Protein AF-A0A2V6WRU2-F1 (afdb_monomer_lite)

Secondary structure (DSSP, 8-state):
--SGGGHHHHHHHIIIIIHHHHHHS-TTPPPB-SSHHHHHHHHHHH-PPPBPHHHHHHHHHT-

Foldseek 3Di:
DCDPVCPVVVLVVCLVPVQVVLQPDDPPDAAEDQDPSSQVSNCVRNVDGHYYVVVVVVVVVVD

Radius of gyration: 12.8 Å; chains: 1; bounding box: 22×23×37 Å

Sequence (63 aa):
GFEREHYDVSVALGNRRLAPAVKAAPAETEIVAPGISCRQQIQHLAGRRAKHPAEVLREALSR

pLDDT: mean 92.37, std 8.08, range [61.56, 97.88]

Structure (mmCIF, N/CA/C/O backbone):
data_AF-A0A2V6WRU2-F1
#
_entry.id   AF-A0A2V6WRU2-F1
#
loop_
_atom_site.group_PDB
_atom_site.id
_atom_site.type_symbol
_atom_site.label_atom_id
_atom_site.label_alt_id
_atom_site.label_comp_id
_atom_site.label_asym_id
_atom_site.label_entity_id
_atom_site.label_seq_id
_atom_site.pdbx_PDB_ins_code
_atom_site.Cartn_x
_atom_site.Cartn_y
_atom_site.Cartn_z
_atom_site.occupancy
_atom_site.B_iso_or_equiv
_atom_site.auth_seq_id
_atom_site.auth_comp_id
_atom_site.auth_asym_id
_atom_s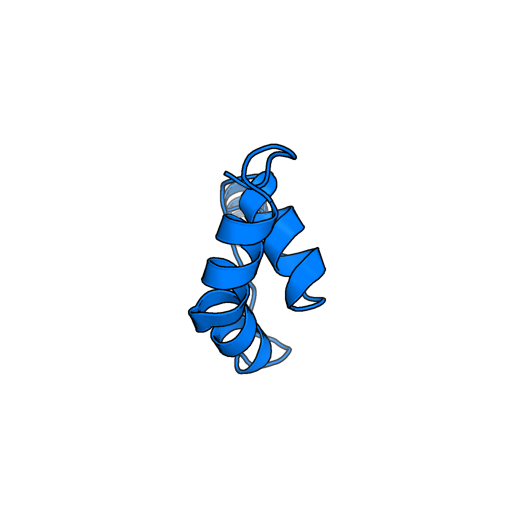ite.auth_atom_id
_atom_site.pdbx_PDB_model_num
ATOM 1 N N . GLY A 1 1 ? 9.699 5.789 -9.380 1.00 61.56 1 GLY A N 1
ATOM 2 C CA . GLY A 1 1 ? 9.445 4.370 -9.064 1.00 61.56 1 GLY A CA 1
ATOM 3 C C . GLY A 1 1 ? 8.384 3.862 -10.002 1.00 61.56 1 GLY A C 1
ATOM 4 O O . GLY A 1 1 ? 8.717 3.426 -11.084 1.00 61.56 1 GLY A O 1
ATOM 5 N N . PHE A 1 2 ? 7.116 4.073 -9.670 1.00 66.31 2 PHE A N 1
ATOM 6 C CA . PHE A 1 2 ? 5.977 3.794 -10.550 1.00 66.31 2 PHE A CA 1
ATOM 7 C C . PHE A 1 2 ? 5.698 4.940 -11.549 1.00 66.31 2 PHE A C 1
ATOM 9 O O . PHE A 1 2 ? 4.568 5.382 -11.710 1.00 66.31 2 PHE A O 1
ATOM 16 N N . GLU A 1 3 ? 6.754 5.473 -12.158 1.00 73.56 3 GLU A N 1
ATOM 17 C CA . GLU A 1 3 ? 6.654 6.512 -13.191 1.00 73.56 3 GLU A CA 1
ATOM 18 C C . GLU A 1 3 ? 6.724 5.854 -14.569 1.00 73.56 3 GLU A C 1
ATOM 20 O O . GLU A 1 3 ? 7.254 4.748 -14.691 1.00 73.56 3 GLU A O 1
ATOM 25 N N . ARG A 1 4 ? 6.235 6.533 -15.612 1.00 71.88 4 ARG A N 1
ATOM 26 C CA . ARG A 1 4 ? 6.145 5.988 -16.983 1.00 71.88 4 ARG A CA 1
ATOM 27 C C . ARG A 1 4 ? 7.441 5.337 -17.482 1.00 71.88 4 ARG A C 1
ATOM 29 O O . ARG A 1 4 ? 7.395 4.280 -18.094 1.00 71.88 4 ARG A O 1
ATOM 36 N N . GLU A 1 5 ? 8.581 5.948 -17.182 1.00 75.44 5 GLU A N 1
ATOM 37 C CA . GLU A 1 5 ? 9.917 5.498 -17.604 1.00 75.44 5 GLU A CA 1
ATOM 38 C C . GLU A 1 5 ? 10.374 4.200 -16.920 1.00 75.44 5 GLU A C 1
ATOM 40 O O . GLU A 1 5 ? 11.239 3.496 -17.426 1.00 75.44 5 GLU A O 1
ATOM 45 N N . HIS A 1 6 ? 9.786 3.866 -15.769 1.00 82.06 6 HIS A N 1
ATOM 46 C CA . HIS A 1 6 ? 10.178 2.735 -14.924 1.0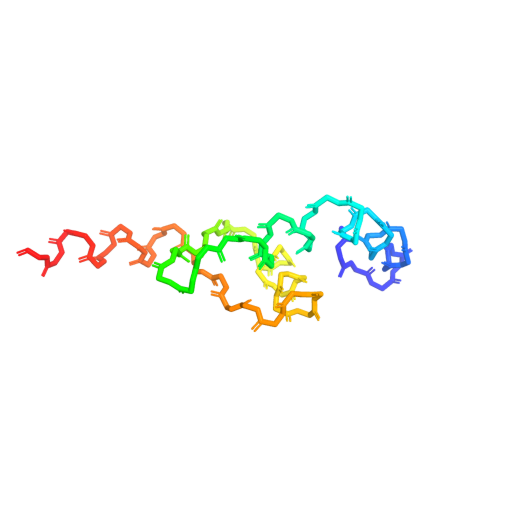0 82.06 6 HIS A CA 1
ATOM 47 C C . HIS A 1 6 ? 9.012 1.767 -14.685 1.00 82.06 6 HIS A C 1
ATOM 49 O O . HIS A 1 6 ? 9.068 0.929 -13.776 1.00 82.06 6 HIS A O 1
ATOM 55 N N . TYR A 1 7 ? 7.938 1.906 -15.465 1.00 82.50 7 TYR A N 1
ATOM 56 C CA . TYR A 1 7 ? 6.679 1.210 -15.248 1.00 82.50 7 TYR A CA 1
ATOM 57 C C . TYR A 1 7 ? 6.856 -0.307 -15.325 1.00 82.50 7 TYR A C 1
ATOM 59 O O . TYR A 1 7 ? 6.526 -0.999 -14.365 1.00 82.50 7 TYR A O 1
ATOM 67 N N . ASP A 1 8 ? 7.465 -0.816 -16.396 1.00 84.56 8 ASP A N 1
ATOM 68 C CA . ASP A 1 8 ? 7.606 -2.260 -16.624 1.00 84.56 8 ASP A CA 1
ATOM 69 C C . ASP A 1 8 ? 8.438 -2.939 -15.532 1.00 84.56 8 ASP A C 1
ATOM 71 O O . ASP A 1 8 ? 8.036 -3.959 -14.968 1.00 84.56 8 ASP A O 1
ATOM 75 N N . VAL A 1 9 ? 9.564 -2.324 -15.156 1.00 90.06 9 VAL A N 1
ATOM 76 C CA . VAL A 1 9 ? 10.420 -2.813 -14.065 1.00 90.06 9 VAL A CA 1
ATOM 77 C C . VAL A 1 9 ? 9.664 -2.784 -12.738 1.00 90.06 9 VAL A C 1
ATOM 79 O O . VAL A 1 9 ? 9.713 -3.743 -11.963 1.00 90.06 9 VAL A O 1
ATOM 82 N N . SER A 1 10 ? 8.919 -1.711 -12.477 1.00 87.50 10 SER A N 1
ATOM 83 C CA . SER A 1 10 ? 8.140 -1.573 -11.247 1.00 87.50 10 SER A CA 1
ATOM 84 C C . SER A 1 10 ? 7.010 -2.590 -11.166 1.00 87.50 10 SER A C 1
ATOM 86 O O . SER A 1 10 ? 6.809 -3.183 -10.107 1.00 87.50 10 SER A O 1
ATOM 88 N N . VAL A 1 11 ? 6.295 -2.836 -12.265 1.00 91.38 11 VAL A N 1
ATOM 89 C CA . VAL A 1 11 ? 5.238 -3.850 -12.351 1.00 91.38 11 VAL A CA 1
ATOM 90 C C . VAL A 1 11 ? 5.819 -5.249 -12.169 1.00 91.38 11 VAL A C 1
ATOM 92 O O . VAL A 1 11 ? 5.271 -6.025 -11.384 1.00 91.38 11 VAL A O 1
ATOM 95 N N . ALA A 1 12 ? 6.952 -5.559 -12.803 1.00 92.31 12 ALA A N 1
ATOM 96 C CA . ALA A 1 12 ? 7.630 -6.843 -12.634 1.00 92.31 12 ALA A CA 1
ATOM 97 C C . ALA A 1 12 ? 8.020 -7.093 -11.165 1.00 92.31 12 ALA A C 1
ATOM 99 O O . ALA A 1 12 ? 7.716 -8.151 -10.605 1.00 92.31 12 ALA A O 1
ATOM 100 N N . LEU A 1 13 ? 8.625 -6.102 -10.502 1.00 90.75 13 LEU A N 1
ATOM 101 C CA . LEU A 1 13 ? 8.969 -6.189 -9.079 1.00 90.75 13 LEU A CA 1
ATOM 102 C C . LEU A 1 13 ? 7.725 -6.286 -8.185 1.00 90.75 13 LEU A C 1
ATOM 104 O O . LEU A 1 13 ? 7.686 -7.105 -7.260 1.00 90.75 13 LEU A O 1
ATOM 108 N N . GLY A 1 14 ? 6.695 -5.493 -8.478 1.00 91.06 14 GLY A N 1
ATOM 109 C CA . GLY A 1 14 ? 5.432 -5.495 -7.746 1.00 91.06 14 GLY A CA 1
ATOM 110 C C . GLY A 1 14 ? 4.728 -6.852 -7.809 1.00 91.06 14 GLY A C 1
ATOM 111 O O . GLY A 1 14 ? 4.315 -7.385 -6.778 1.00 91.06 14 GLY A O 1
ATOM 112 N N . ASN A 1 15 ? 4.670 -7.469 -8.988 1.00 94.25 15 ASN A N 1
ATOM 113 C CA . ASN A 1 15 ? 4.070 -8.791 -9.172 1.00 94.25 15 ASN A CA 1
ATOM 114 C C . ASN A 1 15 ? 4.880 -9.920 -8.523 1.00 94.25 15 ASN A C 1
ATOM 116 O O . ASN A 1 15 ? 4.306 -10.943 -8.160 1.00 94.25 15 ASN A O 1
ATOM 120 N N . ARG A 1 16 ? 6.192 -9.740 -8.320 1.00 94.62 16 ARG A N 1
ATOM 121 C CA . ARG A 1 16 ? 7.049 -10.775 -7.725 1.00 94.62 16 ARG A CA 1
ATOM 122 C C . ARG A 1 16 ? 6.786 -11.005 -6.235 1.00 94.62 16 ARG A C 1
ATOM 124 O O . ARG A 1 16 ? 6.887 -12.140 -5.778 1.00 94.62 16 ARG A O 1
ATOM 131 N N . ARG A 1 17 ? 6.526 -9.947 -5.458 1.00 93.12 17 ARG A N 1
ATOM 132 C CA . ARG A 1 17 ? 6.361 -10.057 -3.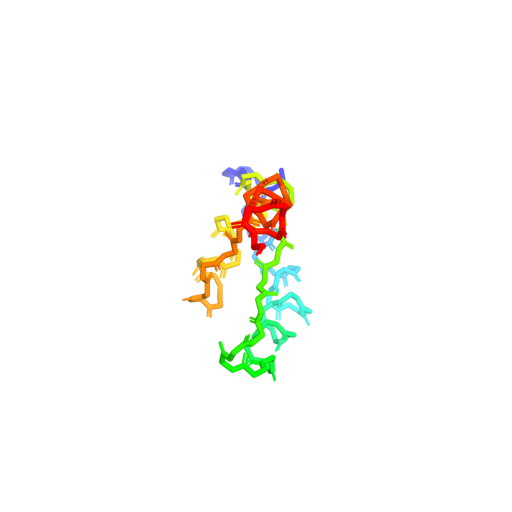990 1.00 93.12 17 ARG A CA 1
ATOM 133 C C . ARG A 1 17 ? 5.202 -9.248 -3.429 1.00 93.12 17 ARG A C 1
ATOM 135 O O . ARG A 1 17 ? 4.456 -9.772 -2.610 1.00 93.12 17 ARG A O 1
ATOM 142 N N . LEU A 1 18 ? 5.041 -7.999 -3.866 1.00 94.38 18 LEU A N 1
ATOM 143 C CA . LEU A 1 18 ? 4.044 -7.089 -3.301 1.00 94.38 18 LEU A CA 1
ATOM 144 C C . LEU A 1 18 ? 2.616 -7.588 -3.553 1.00 94.38 18 LEU A C 1
ATOM 146 O O . LEU A 1 18 ? 1.859 -7.778 -2.606 1.00 94.38 18 LEU A O 1
ATOM 150 N N . ALA A 1 19 ? 2.250 -7.829 -4.814 1.00 96.44 19 ALA A N 1
ATOM 151 C CA . ALA A 1 19 ? 0.893 -8.238 -5.161 1.00 96.44 19 ALA A CA 1
ATOM 152 C C . ALA A 1 19 ? 0.509 -9.610 -4.570 1.00 96.44 19 ALA A C 1
ATOM 154 O O . ALA A 1 19 ? -0.584 -9.696 -4.009 1.00 96.44 19 ALA A O 1
ATOM 155 N N . PRO A 1 20 ? 1.368 -10.654 -4.601 1.00 97.56 20 PRO A N 1
ATOM 156 C CA . PRO A 1 20 ? 1.077 -11.915 -3.919 1.00 97.56 20 PRO A CA 1
ATOM 157 C C . PRO A 1 20 ? 0.858 -11.746 -2.413 1.00 97.56 20 PRO A C 1
ATOM 159 O O . PRO A 1 20 ? -0.120 -12.266 -1.885 1.00 97.56 20 PRO A O 1
ATOM 162 N N . ALA A 1 21 ? 1.711 -10.974 -1.730 1.00 97.31 21 ALA A N 1
ATOM 163 C CA . ALA A 1 21 ? 1.584 -10.758 -0.289 1.00 97.31 21 ALA A CA 1
ATOM 164 C C . ALA A 1 21 ? 0.281 -10.028 0.070 1.00 97.31 21 ALA A C 1
ATOM 166 O O . ALA A 1 21 ? -0.421 -10.431 0.993 1.00 97.31 21 ALA A O 1
ATOM 167 N N . VAL A 1 22 ? -0.082 -8.991 -0.691 1.00 97.56 22 VAL A N 1
ATOM 168 C CA . VAL A 1 22 ? -1.324 -8.237 -0.461 1.00 97.56 22 VAL A CA 1
ATOM 169 C C . VAL A 1 22 ? -2.570 -9.076 -0.770 1.00 97.56 22 VAL A C 1
ATOM 171 O O . VAL A 1 22 ? -3.569 -8.958 -0.064 1.00 97.56 22 VAL A O 1
ATOM 174 N N . LYS A 1 23 ? -2.531 -9.927 -1.805 1.00 96.81 23 LYS A N 1
ATOM 175 C CA . LYS A 1 23 ? -3.647 -10.826 -2.150 1.00 96.81 23 LYS A CA 1
ATOM 176 C C . LYS A 1 23 ? -3.821 -11.966 -1.143 1.00 96.81 23 LYS A C 1
ATOM 178 O O . LYS A 1 23 ? -4.942 -12.416 -0.951 1.00 96.81 23 LYS A O 1
ATOM 183 N N . ALA A 1 24 ? -2.733 -12.424 -0.526 1.00 97.56 24 ALA A N 1
ATOM 184 C CA . ALA A 1 24 ? -2.764 -13.468 0.497 1.00 97.56 24 ALA A CA 1
ATOM 185 C C . ALA A 1 24 ? -3.212 -12.952 1.875 1.00 97.56 24 ALA A C 1
ATOM 187 O O . ALA A 1 24 ? -3.615 -13.746 2.721 1.00 97.56 24 ALA A O 1
ATOM 188 N N . ALA A 1 25 ? -3.131 -11.641 2.116 1.00 97.81 25 ALA A N 1
ATOM 189 C CA . ALA A 1 25 ? -3.594 -11.047 3.361 1.00 97.81 25 ALA A CA 1
ATOM 190 C C . ALA A 1 25 ? -5.127 -11.173 3.494 1.00 97.81 25 ALA A C 1
ATOM 192 O O . ALA A 1 25 ? -5.833 -10.890 2.517 1.00 97.81 25 ALA A O 1
ATOM 193 N N . PRO A 1 26 ? -5.654 -11.520 4.688 1.00 97.75 26 PRO A N 1
ATOM 194 C CA . PRO A 1 26 ? -7.092 -11.554 4.946 1.00 97.75 26 PRO A CA 1
ATOM 195 C C . PRO A 1 26 ? -7.814 -10.265 4.531 1.00 97.75 26 PRO A C 1
ATOM 197 O O . PRO A 1 26 ? -7.224 -9.176 4.468 1.00 97.75 26 PRO A O 1
ATOM 200 N N . ALA A 1 27 ? -9.110 -10.374 4.244 1.00 94.44 27 ALA A N 1
ATOM 201 C CA . ALA A 1 27 ? -9.908 -9.249 3.757 1.00 94.44 27 ALA A CA 1
ATOM 202 C C . ALA A 1 27 ? -9.981 -8.109 4.790 1.00 94.44 27 ALA A C 1
ATOM 204 O O . ALA A 1 27 ? -9.921 -6.933 4.426 1.00 94.44 27 ALA A O 1
ATOM 205 N N . GLU A 1 28 ? -10.026 -8.468 6.069 1.00 95.50 28 GLU A N 1
ATOM 206 C CA . GLU A 1 28 ? -10.026 -7.584 7.233 1.00 95.50 28 GLU A CA 1
ATOM 207 C C . GLU A 1 28 ? -8.651 -6.978 7.551 1.00 95.50 28 GLU A C 1
ATOM 209 O O . GLU A 1 28 ? -8.557 -6.047 8.348 1.00 95.50 28 GLU A O 1
ATOM 214 N N . THR A 1 29 ? -7.575 -7.474 6.927 1.00 97.12 29 THR A N 1
ATOM 215 C CA . THR A 1 29 ? -6.231 -6.930 7.149 1.00 97.12 29 THR A CA 1
ATOM 216 C C . THR A 1 29 ? -6.099 -5.577 6.471 1.00 97.12 29 THR A C 1
ATOM 218 O O . THR A 1 29 ? -6.207 -5.466 5.247 1.00 97.12 29 THR A O 1
ATOM 221 N N . GLU A 1 30 ? -5.820 -4.545 7.257 1.00 96.38 30 GLU A N 1
ATOM 222 C CA . GLU A 1 30 ? -5.604 -3.200 6.747 1.00 96.38 30 GLU A CA 1
ATOM 223 C C . GLU A 1 30 ? -4.222 -3.071 6.091 1.00 96.38 30 GLU A C 1
ATOM 225 O O . GLU A 1 30 ? -3.194 -3.403 6.681 1.00 96.38 30 GLU A O 1
ATOM 230 N N . ILE A 1 31 ? -4.191 -2.586 4.847 1.00 97.88 31 ILE A N 1
ATOM 231 C CA . ILE A 1 31 ? -2.948 -2.376 4.101 1.00 97.88 31 ILE A CA 1
ATOM 232 C C . ILE A 1 31 ? -2.546 -0.911 4.221 1.00 97.88 31 ILE A C 1
ATOM 234 O O . ILE A 1 31 ? -3.331 -0.015 3.905 1.00 97.88 31 ILE A O 1
ATOM 238 N N . VAL A 1 32 ? -1.306 -0.657 4.630 1.00 97.50 32 VAL A N 1
ATOM 239 C CA . VAL A 1 32 ? -0.805 0.696 4.885 1.00 97.50 32 VAL A CA 1
ATOM 240 C C . VAL A 1 32 ? 0.448 0.950 4.061 1.00 97.50 32 VAL A C 1
ATOM 242 O O . VAL A 1 32 ? 1.367 0.134 4.046 1.00 97.50 32 VAL A O 1
ATOM 245 N N . ALA A 1 33 ? 0.502 2.092 3.375 1.00 96.94 33 ALA A N 1
ATOM 246 C CA . ALA A 1 33 ? 1.699 2.518 2.656 1.00 96.94 33 ALA A CA 1
ATOM 247 C C . ALA A 1 33 ? 1.837 4.053 2.655 1.00 96.94 33 ALA A C 1
ATOM 249 O O . ALA A 1 33 ? 0.875 4.754 2.324 1.00 96.94 33 ALA A O 1
ATOM 250 N N . PRO A 1 34 ? 3.025 4.608 2.971 1.00 94.75 34 PRO A N 1
ATOM 251 C CA . PRO A 1 34 ? 3.232 6.057 3.076 1.00 94.75 34 PRO A CA 1
ATOM 252 C C . PRO A 1 34 ? 3.304 6.760 1.712 1.00 94.75 34 PRO A C 1
ATOM 254 O O . PRO A 1 34 ? 2.802 7.871 1.555 1.00 94.75 34 PRO A O 1
ATOM 257 N N . GLY A 1 35 ? 3.852 6.106 0.686 1.00 94.31 35 GLY A N 1
ATOM 258 C CA . GLY A 1 35 ? 3.997 6.690 -0.651 1.00 94.31 35 GLY A CA 1
ATOM 259 C C . GLY A 1 35 ? 2.721 6.611 -1.494 1.00 94.31 35 GLY A C 1
ATOM 260 O O . GLY A 1 35 ? 2.084 5.558 -1.549 1.00 94.31 35 GLY A O 1
ATOM 261 N N . ILE A 1 36 ? 2.380 7.696 -2.204 1.00 92.69 36 ILE A N 1
ATOM 262 C CA . ILE A 1 36 ? 1.255 7.729 -3.163 1.00 92.69 36 ILE A CA 1
ATOM 263 C C . ILE A 1 36 ? 1.445 6.659 -4.244 1.00 92.69 36 ILE A C 1
ATOM 265 O O . ILE A 1 36 ? 0.543 5.853 -4.458 1.00 92.69 36 ILE A O 1
ATOM 269 N N . SER A 1 37 ? 2.634 6.591 -4.851 1.00 92.06 37 SER A N 1
ATOM 270 C CA . SER A 1 37 ? 2.962 5.593 -5.875 1.00 92.06 37 SER A CA 1
ATOM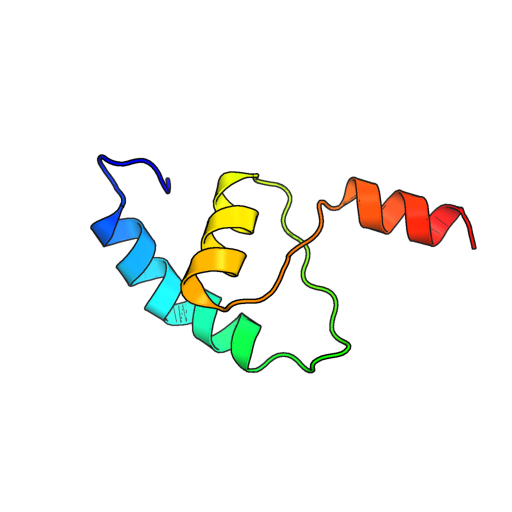 271 C C . SER A 1 37 ? 2.789 4.161 -5.365 1.00 92.06 37 SER A C 1
ATOM 273 O O . SER A 1 37 ? 2.235 3.325 -6.068 1.00 92.06 37 SER A O 1
ATOM 275 N N . CYS A 1 38 ? 3.194 3.875 -4.122 1.00 93.19 38 CYS A N 1
ATOM 276 C CA . CYS A 1 38 ? 3.014 2.552 -3.521 1.00 93.19 38 CYS A CA 1
ATOM 277 C C . CYS A 1 38 ? 1.527 2.219 -3.358 1.00 93.19 38 CYS A C 1
ATOM 279 O O . CYS A 1 38 ? 1.103 1.126 -3.722 1.00 93.19 38 CYS A O 1
ATOM 281 N N . ARG A 1 39 ? 0.717 3.163 -2.857 1.00 95.81 39 ARG A N 1
ATOM 282 C CA . ARG A 1 39 ? -0.736 2.965 -2.724 1.00 95.81 39 ARG A CA 1
ATOM 283 C C . ARG A 1 39 ? -1.409 2.737 -4.079 1.00 95.81 39 ARG A C 1
ATOM 285 O O . ARG A 1 39 ? -2.217 1.820 -4.198 1.00 95.81 39 ARG A O 1
ATOM 292 N N . GLN A 1 40 ? -1.043 3.516 -5.098 1.00 94.25 40 GLN A N 1
ATOM 293 C CA . GLN A 1 40 ? -1.543 3.346 -6.467 1.00 94.25 40 GLN A CA 1
ATOM 294 C C . GLN A 1 40 ? -1.141 1.993 -7.054 1.00 94.25 40 GLN A C 1
ATOM 296 O O . GLN A 1 40 ? -1.973 1.303 -7.634 1.00 94.25 40 GLN A O 1
ATOM 301 N N . GLN A 1 41 ? 0.110 1.576 -6.866 1.00 94.88 41 GLN A N 1
ATOM 302 C CA . GLN A 1 41 ? 0.596 0.293 -7.358 1.00 94.88 41 GLN A CA 1
ATOM 303 C C . GLN A 1 41 ? -0.097 -0.891 -6.666 1.00 94.88 41 GLN A C 1
ATOM 305 O O . GLN A 1 41 ? -0.443 -1.864 -7.332 1.00 94.88 41 GLN A O 1
ATOM 310 N N . ILE A 1 42 ? -0.349 -0.809 -5.354 1.00 96.19 42 ILE A N 1
ATOM 311 C CA . ILE A 1 42 ? -1.124 -1.821 -4.615 1.00 96.19 42 ILE A CA 1
ATOM 312 C C . ILE A 1 42 ? -2.548 -1.913 -5.174 1.00 96.19 42 ILE A C 1
ATOM 314 O O . ILE A 1 42 ? -3.032 -3.015 -5.440 1.00 96.19 42 ILE A O 1
ATOM 318 N N . GLN A 1 43 ? -3.195 -0.770 -5.412 1.00 96.44 43 GLN A N 1
ATOM 319 C CA . GLN A 1 43 ? -4.523 -0.738 -6.018 1.00 96.44 43 GLN A CA 1
ATOM 320 C C . GLN A 1 43 ? -4.512 -1.347 -7.424 1.00 96.44 43 GLN A C 1
ATOM 322 O O . GLN A 1 43 ? -5.365 -2.173 -7.733 1.00 96.44 43 GLN A O 1
ATOM 327 N N . HIS A 1 44 ? -3.529 -0.990 -8.249 1.00 95.38 44 HIS A N 1
ATOM 328 C CA . HIS A 1 44 ? -3.404 -1.485 -9.616 1.00 95.38 44 HIS A CA 1
ATOM 329 C C . HIS A 1 44 ? -3.160 -3.003 -9.651 1.00 95.38 44 HIS A C 1
ATOM 331 O O . HIS A 1 44 ? -3.888 -3.732 -10.316 1.00 95.38 44 HIS A O 1
ATOM 337 N N . LEU A 1 45 ? -2.157 -3.505 -8.929 1.00 96.00 45 LEU A N 1
ATOM 338 C CA . LEU A 1 45 ? -1.709 -4.898 -9.066 1.00 96.00 45 LEU A CA 1
ATOM 339 C C . LEU A 1 45 ? -2.500 -5.890 -8.200 1.00 96.00 45 LEU A C 1
ATOM 341 O O . LEU A 1 45 ? -2.591 -7.080 -8.530 1.00 96.00 45 LEU A O 1
ATOM 345 N N . ALA A 1 46 ? -3.044 -5.429 -7.071 1.00 96.31 46 ALA A N 1
ATOM 346 C CA . ALA A 1 46 ? -3.715 -6.280 -6.092 1.00 96.31 46 ALA A CA 1
ATOM 347 C C . ALA A 1 46 ? -5.195 -5.947 -5.869 1.00 96.31 46 ALA A C 1
ATOM 349 O O . ALA A 1 46 ? -5.867 -6.709 -5.179 1.00 96.31 46 ALA A O 1
ATOM 350 N N . GLY A 1 47 ? -5.716 -4.845 -6.420 1.00 96.19 47 GLY A N 1
ATOM 351 C CA . GLY A 1 47 ? -7.122 -4.448 -6.263 1.00 96.19 47 GLY A CA 1
ATOM 352 C C . GLY A 1 47 ? -7.505 -4.005 -4.845 1.00 96.19 47 GLY A C 1
ATOM 353 O O . GLY A 1 47 ? -8.666 -3.702 -4.585 1.00 96.19 47 GLY A O 1
ATOM 354 N N . ARG A 1 48 ? -6.549 -3.951 -3.911 1.00 97.38 48 ARG A N 1
ATOM 355 C CA . ARG A 1 48 ? -6.765 -3.514 -2.526 1.00 97.38 48 ARG A CA 1
ATOM 356 C C . ARG A 1 48 ? -6.450 -2.025 -2.403 1.00 97.38 48 ARG A C 1
ATOM 358 O O . ARG A 1 48 ? -5.451 -1.550 -2.936 1.00 97.38 48 ARG A O 1
ATOM 365 N N . ARG A 1 49 ? -7.267 -1.275 -1.661 1.00 96.75 49 ARG A N 1
ATOM 366 C CA . ARG A 1 49 ? -6.960 0.119 -1.313 1.00 96.75 49 ARG A CA 1
ATOM 367 C C . ARG A 1 49 ? -6.079 0.147 -0.066 1.00 96.75 49 ARG A C 1
ATOM 369 O O . ARG A 1 49 ? -6.520 -0.267 1.000 1.00 96.75 49 ARG A O 1
ATOM 376 N N . ALA A 1 50 ? -4.861 0.660 -0.201 1.00 97.56 50 ALA A N 1
ATOM 377 C CA . ALA A 1 50 ? -3.991 0.935 0.938 1.00 97.56 50 ALA A CA 1
ATOM 378 C C . ALA A 1 50 ? -4.254 2.340 1.508 1.00 97.56 50 ALA A C 1
ATOM 380 O O . ALA A 1 50 ? -4.506 3.270 0.736 1.00 97.56 50 ALA A O 1
ATOM 381 N N . LYS A 1 51 ? -4.167 2.509 2.833 1.00 97.56 51 LYS A N 1
ATOM 382 C CA . LYS A 1 51 ? -4.273 3.814 3.512 1.00 97.56 51 LYS A CA 1
ATOM 383 C C . LYS A 1 51 ? -2.903 4.431 3.784 1.00 97.56 51 LYS A C 1
ATOM 385 O O . LYS A 1 51 ? -1.885 3.734 3.848 1.00 97.56 51 LYS A O 1
ATOM 390 N N . HIS A 1 52 ? -2.861 5.749 3.940 1.00 97.62 52 HIS A N 1
ATOM 391 C CA . HIS A 1 52 ? -1.687 6.432 4.469 1.00 97.62 52 HIS A CA 1
ATOM 392 C C . HIS A 1 52 ? -1.584 6.195 5.990 1.00 97.62 52 HIS A C 1
ATOM 394 O O . HIS A 1 52 ? -2.610 6.255 6.669 1.00 97.62 52 HIS A O 1
ATOM 400 N N . PRO A 1 53 ? -0.380 6.002 6.569 1.00 97.38 53 PRO A N 1
ATOM 401 C CA . PRO A 1 53 ? -0.218 5.798 8.013 1.00 97.38 53 PRO A CA 1
ATOM 402 C C . PRO A 1 53 ? -0.921 6.851 8.879 1.00 97.38 53 PRO A C 1
ATOM 404 O O . PRO A 1 53 ? -1.542 6.514 9.876 1.00 97.38 53 PRO A O 1
ATOM 407 N N . ALA A 1 54 ? -0.887 8.123 8.471 1.00 96.81 54 ALA A N 1
ATOM 408 C CA . ALA A 1 54 ? -1.572 9.204 9.185 1.00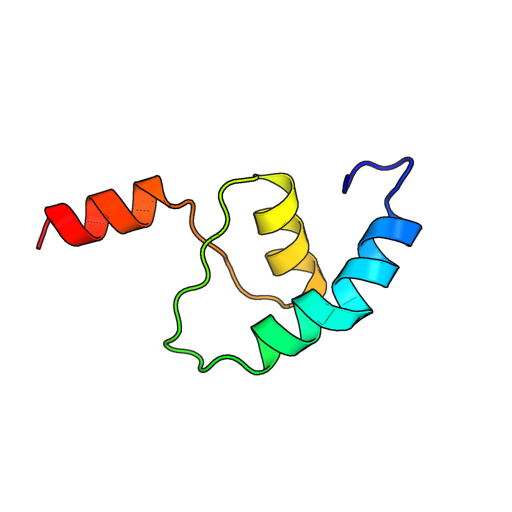 96.81 54 ALA A CA 1
ATOM 409 C C . ALA A 1 54 ? -3.104 9.038 9.249 1.00 96.81 54 ALA A C 1
ATOM 411 O O . ALA A 1 54 ? -3.715 9.469 10.222 1.00 96.81 54 ALA A O 1
ATOM 412 N N . GLU A 1 55 ? -3.734 8.417 8.244 1.00 96.19 55 GLU A N 1
ATOM 413 C CA . GLU A 1 55 ? -5.173 8.116 8.283 1.00 96.19 55 GLU A CA 1
ATOM 414 C C . GLU A 1 55 ? -5.465 7.058 9.350 1.00 96.19 55 GLU A C 1
ATOM 416 O O . GLU A 1 55 ? -6.352 7.254 10.175 1.00 96.19 55 GLU A O 1
ATOM 421 N N . VAL A 1 56 ? -4.655 5.996 9.385 1.00 96.06 56 VAL A N 1
ATOM 422 C CA . VAL A 1 56 ? -4.768 4.911 10.373 1.00 96.06 56 VAL A CA 1
ATOM 423 C C . VAL A 1 56 ? -4.516 5.424 11.788 1.00 96.06 56 VAL A C 1
ATOM 425 O O . VAL A 1 56 ? -5.272 5.117 12.704 1.00 96.06 56 VAL A O 1
ATOM 428 N N . LEU A 1 57 ? -3.490 6.261 11.969 1.00 96.62 57 LEU A N 1
ATOM 429 C CA . LEU A 1 57 ? -3.198 6.893 13.257 1.00 96.62 57 LEU A CA 1
ATOM 430 C C . LEU A 1 57 ? -4.364 7.762 13.731 1.00 96.62 57 LEU A C 1
ATOM 432 O O . LEU A 1 57 ? -4.760 7.664 14.888 1.00 96.62 57 LEU A O 1
ATOM 436 N N . ARG A 1 58 ? -4.953 8.577 12.847 1.00 97.19 58 ARG A N 1
ATOM 437 C CA . ARG A 1 58 ? -6.122 9.397 13.192 1.00 97.19 58 ARG A CA 1
ATOM 438 C C . ARG A 1 58 ? -7.307 8.534 13.623 1.00 97.19 58 ARG A C 1
ATOM 440 O O . ARG A 1 58 ? -7.945 8.848 14.621 1.00 97.19 58 ARG A O 1
ATOM 447 N N . GLU A 1 59 ? -7.597 7.463 12.888 1.00 95.44 59 GLU A N 1
ATOM 448 C CA . GLU A 1 59 ? -8.670 6.521 13.230 1.00 95.44 59 GLU A CA 1
ATOM 449 C C . GLU A 1 59 ? -8.421 5.820 14.570 1.00 95.44 59 GLU A C 1
ATOM 451 O O . GLU A 1 59 ? -9.367 5.619 15.322 1.00 95.44 59 GLU A O 1
ATOM 456 N N . ALA A 1 60 ? -7.170 5.476 14.888 1.00 94.88 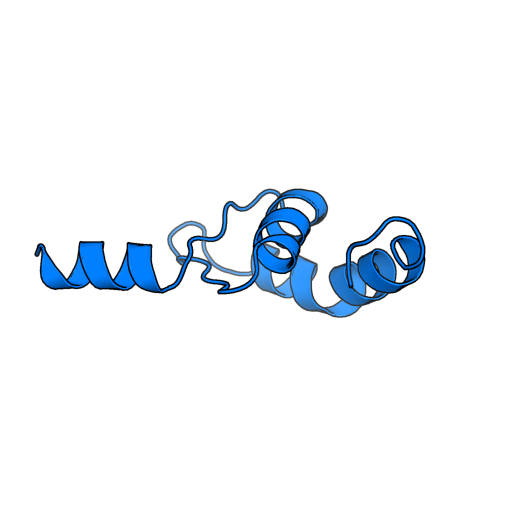60 ALA A N 1
ATOM 457 C CA . ALA A 1 60 ? -6.808 4.845 16.156 1.00 94.88 60 ALA A CA 1
ATOM 458 C C . ALA A 1 60 ? -6.899 5.807 17.351 1.00 94.88 60 ALA A C 1
ATOM 460 O O . ALA A 1 60 ? -7.321 5.395 18.423 1.00 94.88 60 ALA A O 1
ATOM 461 N N . LEU A 1 61 ? -6.525 7.076 17.163 1.00 96.50 61 LEU A N 1
ATOM 462 C CA . LEU A 1 61 ? -6.584 8.114 18.201 1.00 96.50 61 LEU A CA 1
ATOM 463 C C . LEU A 1 61 ? -8.000 8.653 18.452 1.00 96.50 61 LEU A C 1
ATOM 465 O O . LEU A 1 61 ? -8.223 9.323 19.452 1.00 96.50 61 LEU A O 1
ATOM 469 N N . SER A 1 62 ? -8.929 8.407 17.526 1.00 92.62 62 SER A N 1
ATOM 470 C CA . SER A 1 62 ? -10.326 8.857 17.615 1.00 92.62 62 SER A CA 1
ATOM 471 C C . SER A 1 62 ? -11.274 7.764 18.137 1.00 92.62 62 SER A C 1
ATOM 473 O O . SER A 1 62 ? -12.489 7.914 18.022 1.00 92.62 62 SER A O 1
ATOM 475 N N . ARG A 1 63 ? -10.723 6.656 18.644 1.00 72.56 63 ARG A N 1
ATOM 476 C CA . ARG A 1 63 ? -11.437 5.579 19.346 1.00 72.56 63 ARG A CA 1
ATOM 477 C C . ARG A 1 63 ? -11.333 5.791 20.848 1.00 72.56 63 ARG A C 1
ATOM 479 O O . ARG A 1 63 ? -12.313 5.432 21.530 1.00 72.56 63 ARG A O 1
#